Protein AF-A0A819ZZP6-F1 (afdb_monomer_lite)

Radius of gyration: 25.11 Å; chains: 1; bounding box: 73×37×51 Å

Secondary structure (DSSP, 8-state):
-EEEEE-TTT--EEEEETTS-THHHHHHHHHTTS-SS---------------------------------------HHHHHHHHHHHHHHHHHTT--THHHH-HHHHHHHHHHHHHHHHHSS--HHHHS--TT---

Foldseek 3Di:
DKDWDADPQQRDIDIDDPPRDCVVVVVCVVVVPPDPDDDPPPDPPDPDDDDDDDDDDDDPPPPPPPPPPPPPPDDDPVVVVVVVVVLVVVCVVVVHDSCCCVDPVNVVVVVVVVVCCVSPNDDDVCVVDDDPPDDD

Structure (mmCIF, N/CA/C/O backbo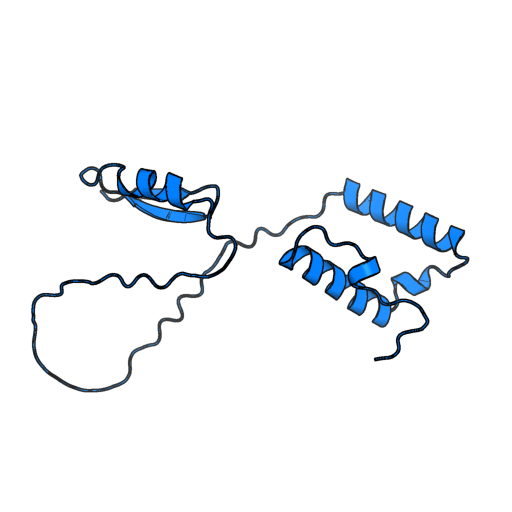ne):
data_AF-A0A819ZZP6-F1
#
_entry.id   AF-A0A819ZZP6-F1
#
loop_
_atom_site.group_PDB
_atom_site.id
_atom_site.type_symbol
_atom_sit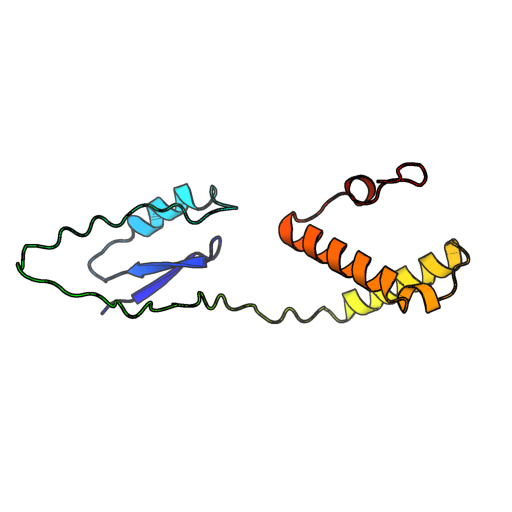e.label_atom_id
_atom_site.label_alt_id
_atom_site.label_comp_id
_atom_site.label_asym_id
_atom_site.label_entity_id
_atom_site.label_seq_id
_atom_site.pdbx_PDB_ins_code
_atom_site.Cartn_x
_atom_site.Cartn_y
_atom_site.Cartn_z
_atom_site.occupancy
_atom_site.B_iso_or_equiv
_atom_site.auth_seq_id
_atom_site.auth_comp_id
_atom_site.auth_asym_id
_atom_site.auth_atom_id
_atom_site.pdbx_PDB_model_num
ATOM 1 N N . MET A 1 1 ? -38.689 15.016 28.817 1.00 61.81 1 MET A N 1
ATOM 2 C CA . MET A 1 1 ? -37.639 15.329 27.828 1.00 61.81 1 MET A CA 1
ATOM 3 C C . MET A 1 1 ? -36.690 14.145 27.775 1.00 61.81 1 MET A C 1
ATOM 5 O O . MET A 1 1 ? -36.179 13.752 28.819 1.00 61.81 1 MET A O 1
ATOM 9 N N . PHE A 1 2 ? -36.559 13.520 26.607 1.00 78.56 2 PHE A N 1
ATOM 10 C CA . PHE A 1 2 ? -35.617 12.424 26.382 1.00 78.56 2 PHE A CA 1
ATOM 11 C C . PHE A 1 2 ? -34.354 13.004 25.759 1.00 78.56 2 PHE A C 1
ATOM 13 O O . PHE A 1 2 ? -34.448 13.861 24.883 1.00 78.56 2 PHE A O 1
ATOM 20 N N . GLY A 1 3 ? -33.199 12.570 26.241 1.00 80.50 3 GLY A N 1
ATOM 21 C CA . GLY A 1 3 ? -31.916 12.877 25.635 1.00 80.50 3 GLY A CA 1
ATOM 22 C C . GLY A 1 3 ? -31.274 11.611 25.082 1.00 80.50 3 GLY A C 1
ATOM 23 O O . GLY A 1 3 ? -31.671 10.488 25.403 1.00 80.50 3 GLY A O 1
ATOM 24 N N . TYR A 1 4 ? -30.265 11.803 24.243 1.00 85.69 4 TYR A N 1
ATOM 25 C CA . TYR A 1 4 ? -29.513 10.722 23.619 1.00 85.69 4 TYR A CA 1
ATOM 26 C C . TYR A 1 4 ? -28.034 10.895 23.947 1.00 85.69 4 TYR A C 1
ATOM 28 O O . TYR A 1 4 ? -27.522 12.012 23.928 1.00 85.69 4 TYR A O 1
ATOM 36 N N . VAL A 1 5 ? -27.352 9.795 24.256 1.00 83.00 5 VAL A N 1
ATOM 37 C CA . VAL A 1 5 ? -25.899 9.762 24.476 1.00 83.00 5 VAL A CA 1
ATOM 38 C C . VAL A 1 5 ? -25.295 8.594 23.716 1.00 83.00 5 VAL A C 1
ATOM 40 O O . VAL A 1 5 ? -25.884 7.517 23.674 1.00 83.00 5 VAL A O 1
ATOM 43 N N . SER A 1 6 ? -24.119 8.788 23.128 1.00 85.19 6 SER A N 1
ATOM 44 C CA . SER A 1 6 ? -23.416 7.747 22.371 1.00 85.19 6 SER A CA 1
ATOM 45 C C . SER A 1 6 ? -22.089 7.404 23.032 1.00 85.19 6 SER A C 1
ATOM 47 O O . SER A 1 6 ? -21.387 8.280 23.536 1.00 85.19 6 SER A O 1
ATOM 49 N N . CYS A 1 7 ? -21.732 6.123 23.029 1.00 84.38 7 CYS A N 1
ATOM 50 C CA . CYS A 1 7 ? -20.437 5.676 23.527 1.00 84.38 7 CYS A CA 1
ATOM 51 C C . CYS A 1 7 ? -19.326 5.977 22.510 1.00 84.38 7 CYS A C 1
ATOM 53 O O . CYS A 1 7 ? -19.413 5.543 21.368 1.00 84.38 7 CYS A O 1
ATOM 55 N N . PHE A 1 8 ? -18.236 6.630 22.918 1.00 81.62 8 PHE A N 1
ATOM 56 C CA . PHE A 1 8 ? -17.112 6.934 22.015 1.00 81.62 8 PHE A CA 1
ATOM 57 C C . PHE A 1 8 ? -16.274 5.717 21.601 1.00 81.62 8 PHE A C 1
ATOM 59 O O . PHE A 1 8 ? -15.493 5.809 20.662 1.00 81.62 8 PHE A O 1
ATOM 66 N N . LYS A 1 9 ? -16.410 4.584 22.300 1.00 80.38 9 LYS A N 1
ATOM 67 C CA . LYS A 1 9 ? -15.635 3.366 22.016 1.00 80.38 9 LYS A CA 1
ATOM 68 C C . LYS A 1 9 ? -16.327 2.459 20.999 1.00 80.38 9 LYS A C 1
ATOM 70 O O . LYS A 1 9 ? -15.670 1.938 20.109 1.00 80.38 9 LYS A O 1
ATOM 75 N N . CYS A 1 10 ? -17.642 2.269 21.132 1.00 83.06 10 CYS A N 1
ATOM 76 C CA . CYS A 1 10 ? -18.419 1.358 20.279 1.00 83.06 10 CYS A CA 1
ATOM 77 C C . CYS A 1 10 ? -19.500 2.053 19.438 1.00 83.06 10 CYS A C 1
ATOM 79 O O . CYS A 1 10 ? -20.208 1.389 18.689 1.00 83.06 10 CYS A O 1
ATOM 81 N N . PHE A 1 11 ? -19.669 3.369 19.591 1.00 82.75 11 PHE A N 1
ATOM 82 C CA . PHE A 1 11 ? -20.664 4.190 18.892 1.00 82.75 11 PHE A CA 1
ATOM 83 C C . PHE A 1 11 ? -22.132 3.781 19.096 1.00 82.75 11 PHE A C 1
ATOM 85 O O . PHE A 1 11 ? -23.016 4.308 18.426 1.00 82.75 11 PHE A O 1
ATOM 92 N N . GLN A 1 12 ? -22.427 2.916 20.073 1.00 81.81 12 GLN A N 1
ATOM 93 C CA . GLN A 1 12 ? -23.797 2.591 20.461 1.00 81.81 12 GLN A CA 1
ATOM 94 C C . GLN A 1 12 ? -24.478 3.810 21.100 1.00 81.81 12 GLN A C 1
ATOM 96 O O . GLN A 1 12 ? -23.943 4.401 22.045 1.00 81.81 12 GLN A O 1
ATOM 101 N N . THR A 1 13 ? -25.668 4.164 20.609 1.00 85.00 13 THR A N 1
ATOM 102 C CA . THR A 1 13 ? -26.502 5.240 21.163 1.00 85.00 13 THR A CA 1
ATOM 103 C C . THR A 1 13 ? -27.492 4.691 22.185 1.00 85.00 13 THR A C 1
ATOM 105 O O . THR A 1 13 ? -28.150 3.673 21.966 1.00 85.00 13 THR A O 1
ATOM 108 N N . PHE A 1 14 ? -27.616 5.396 23.302 1.00 83.44 14 PHE A N 1
ATOM 109 C CA . PHE A 1 14 ? -28.512 5.097 24.405 1.00 83.44 14 PHE A CA 1
ATOM 110 C C . PHE A 1 14 ? -29.480 6.255 24.605 1.00 83.44 14 PHE A C 1
ATOM 112 O O . PHE A 1 14 ? -29.104 7.428 24.556 1.00 83.44 14 PHE A O 1
ATOM 119 N N . ILE A 1 15 ? -30.734 5.906 24.866 1.00 83.62 15 ILE A N 1
ATOM 120 C CA . ILE A 1 15 ? -31.768 6.862 25.249 1.00 83.62 15 ILE A CA 1
ATOM 121 C C . ILE A 1 15 ? -31.697 7.019 26.761 1.00 83.62 15 ILE A C 1
ATOM 123 O O . ILE A 1 15 ? -31.760 6.026 27.491 1.00 83.62 15 ILE A O 1
ATOM 127 N N . TYR A 1 16 ? -31.590 8.255 27.231 1.00 81.56 16 TYR A N 1
ATOM 128 C CA . TYR A 1 16 ? -31.691 8.572 28.645 1.00 81.56 16 TYR A CA 1
ATOM 129 C C . TYR A 1 16 ? -32.882 9.498 28.879 1.00 81.56 16 TYR A C 1
ATOM 131 O O . TYR A 1 16 ? -33.211 10.376 28.081 1.00 81.56 16 TYR A O 1
ATOM 139 N N . SER A 1 17 ? -33.562 9.289 29.995 1.00 78.38 17 SER A N 1
ATOM 140 C CA . SER A 1 17 ? -34.567 10.217 30.499 1.00 78.38 17 SER A CA 1
ATOM 141 C C . SER A 1 17 ? -34.085 10.727 31.846 1.00 78.38 17 SER A C 1
ATOM 143 O O . SER A 1 17 ? -33.352 10.030 32.542 1.00 78.38 17 SER A O 1
ATOM 145 N N . SER A 1 18 ? -34.519 11.915 32.259 1.00 72.56 18 SER A N 1
ATOM 146 C CA . SER A 1 18 ? -34.159 12.473 33.571 1.00 72.56 18 SER A CA 1
ATOM 147 C C . SER A 1 18 ? -34.566 11.589 34.762 1.00 72.56 18 SER A C 1
ATOM 149 O O . SER A 1 18 ? -34.075 11.793 35.865 1.00 72.56 18 SER A O 1
ATOM 151 N N . LYS A 1 19 ? -35.445 10.601 34.541 1.00 74.94 19 LYS A N 1
ATOM 152 C CA . LYS A 1 19 ? -35.898 9.621 35.541 1.00 74.94 19 LYS A CA 1
ATOM 153 C C . LYS A 1 19 ? -35.176 8.272 35.447 1.00 74.94 19 LYS A C 1
ATOM 155 O O . LYS A 1 19 ? -35.204 7.500 36.397 1.00 74.94 19 LYS A O 1
ATOM 160 N N . SER A 1 20 ? -34.554 7.970 34.309 1.00 67.44 20 SER A N 1
ATOM 161 C CA . SER A 1 20 ? -33.807 6.736 34.083 1.00 67.44 20 SER A CA 1
ATOM 162 C C . SER A 1 20 ? -32.341 7.025 34.374 1.00 67.44 20 SER A C 1
ATOM 164 O O . SER A 1 20 ? -31.662 7.629 33.549 1.00 67.44 20 SER A O 1
ATOM 166 N N . GLY A 1 21 ? -31.863 6.639 35.558 1.00 72.38 21 GLY A N 1
ATOM 167 C CA . GLY A 1 21 ? -30.472 6.842 35.972 1.00 72.38 21 GLY A CA 1
ATOM 168 C C . GLY A 1 21 ? -29.431 6.241 35.011 1.00 72.38 21 GLY A C 1
ATOM 169 O O . GLY A 1 21 ? -29.745 5.618 33.996 1.00 72.38 21 GLY A O 1
ATOM 170 N N . THR A 1 22 ? -28.150 6.388 35.345 1.00 78.94 22 THR A N 1
ATOM 171 C CA . THR A 1 22 ? -27.023 5.995 34.477 1.00 78.94 22 THR A CA 1
ATOM 172 C C . THR A 1 22 ? -26.681 4.501 34.515 1.00 78.94 22 THR A C 1
ATOM 174 O O . THR A 1 22 ? -25.693 4.085 33.913 1.00 78.94 22 THR A O 1
ATOM 177 N N . THR A 1 23 ? -27.492 3.664 35.168 1.00 78.69 23 THR A N 1
ATOM 178 C CA . THR A 1 23 ? -27.225 2.228 35.367 1.00 78.69 23 THR A CA 1
ATOM 179 C C . THR A 1 23 ? -26.939 1.497 34.055 1.00 78.69 23 THR A C 1
ATOM 181 O O . THR A 1 23 ? -25.947 0.782 33.959 1.00 78.69 23 THR A O 1
ATOM 184 N N . ARG A 1 24 ? -27.7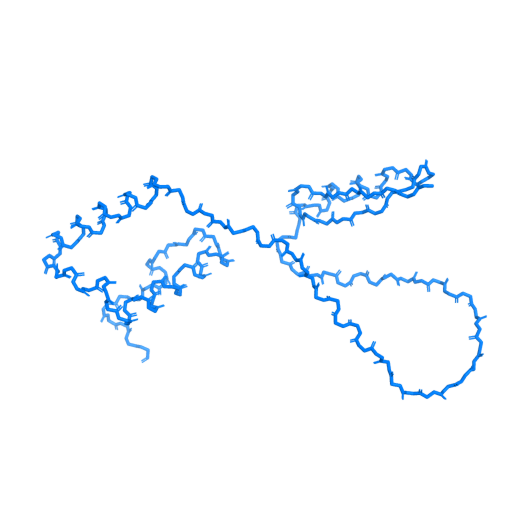25 1.763 33.000 1.00 72.88 24 ARG A N 1
ATOM 185 C CA . ARG A 1 24 ? -27.529 1.148 31.671 1.00 72.88 24 ARG A CA 1
ATOM 186 C C . ARG A 1 24 ? -26.218 1.572 31.002 1.00 72.88 24 ARG A C 1
ATOM 188 O O . ARG A 1 24 ? -25.626 0.786 30.270 1.00 72.88 24 ARG A O 1
ATOM 195 N N . LEU A 1 25 ? -25.748 2.792 31.270 1.00 80.88 25 LEU A N 1
ATOM 196 C CA . LEU A 1 25 ? -24.456 3.281 30.778 1.00 80.88 25 LEU A CA 1
ATOM 197 C C . LEU A 1 25 ? -23.297 2.634 31.547 1.00 80.88 25 LEU A C 1
ATOM 199 O O . LEU A 1 25 ? -22.290 2.274 30.947 1.00 80.88 25 LEU A O 1
ATOM 203 N N . LYS A 1 26 ? -23.464 2.421 32.857 1.00 79.75 26 LYS A N 1
ATOM 204 C CA . LYS A 1 26 ? -22.470 1.757 33.711 1.00 79.75 26 LYS A CA 1
ATOM 205 C C . LYS A 1 26 ? -22.349 0.260 33.408 1.00 79.75 26 LYS A C 1
ATOM 207 O O . LYS A 1 26 ? -21.252 -0.282 33.347 1.00 79.75 26 LYS A O 1
ATOM 212 N N . GLU A 1 27 ? -23.465 -0.413 33.141 1.00 81.19 27 GLU A N 1
ATOM 213 C CA . GLU A 1 27 ? -23.455 -1.792 32.636 1.00 81.19 27 GLU A CA 1
ATOM 214 C C . GLU A 1 27 ? -22.795 -1.888 31.261 1.00 81.19 27 GLU A C 1
ATOM 216 O O . GLU A 1 27 ? -22.076 -2.851 30.973 1.00 81.19 27 GLU A O 1
ATOM 221 N N . HIS A 1 28 ? -23.027 -0.882 30.413 1.00 83.12 28 HIS A N 1
ATOM 222 C CA . HIS A 1 28 ? -22.362 -0.798 29.128 1.00 83.12 28 HIS A CA 1
ATOM 223 C C . HIS A 1 28 ? -20.851 -0.649 29.295 1.00 83.12 28 HIS A C 1
ATOM 225 O O . HIS A 1 28 ? -20.137 -1.356 28.604 1.00 83.12 28 HIS A O 1
ATOM 231 N N . GLU A 1 29 ? -20.353 0.176 30.219 1.00 80.31 29 GLU A N 1
ATOM 232 C CA . GLU A 1 29 ? -18.914 0.363 30.464 1.00 80.31 29 GLU A CA 1
ATOM 233 C C . GLU A 1 29 ? -18.166 -0.967 30.661 1.00 80.31 29 GLU A C 1
ATOM 235 O O . GLU A 1 29 ? -17.130 -1.193 30.034 1.00 80.31 29 GLU A O 1
ATOM 240 N N . ILE A 1 30 ? -18.743 -1.889 31.438 1.00 76.12 30 ILE A N 1
ATOM 241 C CA . ILE A 1 30 ? -18.170 -3.218 31.710 1.00 76.12 30 ILE A CA 1
ATOM 242 C C . ILE A 1 30 ? -18.192 -4.109 30.454 1.00 76.12 30 ILE A C 1
ATOM 244 O O . ILE A 1 30 ? -17.273 -4.894 30.216 1.00 76.12 30 ILE A O 1
ATOM 248 N N . LYS A 1 31 ? -19.238 -3.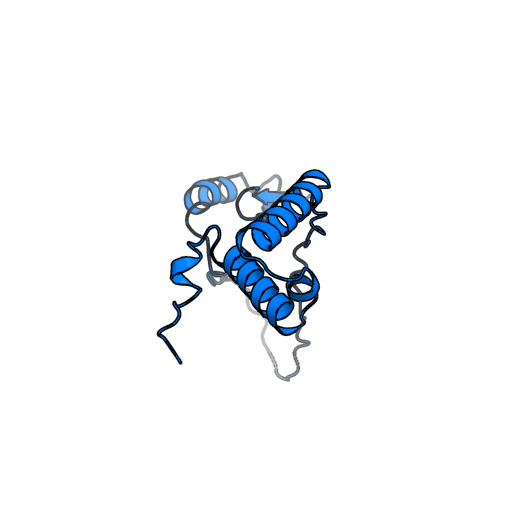997 29.628 1.00 76.94 31 LYS A N 1
ATOM 249 C CA . LYS A 1 31 ? -19.427 -4.800 28.403 1.00 76.94 31 LYS A CA 1
ATOM 250 C C . LYS A 1 31 ? -18.846 -4.142 27.144 1.00 76.94 31 LYS A C 1
ATOM 252 O O . LYS A 1 31 ? -18.774 -4.783 26.100 1.00 76.94 31 LYS A O 1
ATOM 257 N N . CYS A 1 32 ? -18.396 -2.892 27.245 1.00 82.06 32 CYS A N 1
ATOM 258 C CA . CYS A 1 32 ? -17.942 -2.051 26.138 1.00 82.06 32 CYS A CA 1
ATOM 259 C C . CYS A 1 32 ? -16.704 -2.630 25.437 1.00 82.06 32 CYS A C 1
ATOM 261 O O . CYS A 1 32 ? -16.479 -2.376 24.260 1.00 82.06 32 CYS A O 1
ATOM 263 N N . PHE A 1 33 ? -15.930 -3.451 26.150 1.00 60.09 33 PHE A N 1
ATOM 264 C CA . PHE A 1 33 ? -14.653 -4.002 25.696 1.00 60.09 33 PHE A CA 1
ATOM 265 C C . PHE A 1 33 ? -14.715 -5.406 25.079 1.00 60.09 33 PHE A C 1
ATOM 267 O O . PHE A 1 33 ? -13.666 -5.980 24.802 1.00 60.09 33 PHE A O 1
ATOM 274 N N . LYS A 1 34 ? -15.904 -5.985 24.861 1.00 54.94 34 LYS A N 1
ATOM 275 C CA . LYS A 1 34 ? -16.014 -7.373 24.366 1.00 54.94 34 LYS A CA 1
ATOM 276 C C . LYS A 1 34 ? -16.506 -7.544 22.930 1.00 54.94 34 LYS A C 1
ATOM 278 O O . LYS A 1 34 ? -16.429 -8.657 22.426 1.00 54.94 34 LYS A O 1
ATOM 283 N N . ASN A 1 35 ? -16.917 -6.479 22.242 1.00 48.59 35 ASN A N 1
ATOM 284 C CA . ASN A 1 35 ? -17.491 -6.601 20.900 1.00 48.59 35 ASN A CA 1
ATOM 285 C C . ASN A 1 35 ? -16.714 -5.777 19.864 1.00 48.59 35 ASN A C 1
ATOM 287 O O . ASN A 1 35 ? -17.209 -4.776 19.355 1.00 48.59 35 ASN A O 1
ATOM 291 N N . ASN A 1 36 ? -15.528 -6.255 19.484 1.00 50.50 36 ASN A N 1
ATOM 292 C CA . ASN A 1 36 ? -15.201 -6.246 18.062 1.00 50.50 36 ASN A CA 1
ATOM 293 C C . ASN A 1 36 ? -15.884 -7.486 17.476 1.00 50.50 36 ASN A C 1
ATOM 295 O O . ASN A 1 36 ? -15.474 -8.599 17.785 1.00 50.50 36 ASN A O 1
ATOM 299 N N . SER A 1 37 ? -16.910 -7.264 16.651 1.00 43.31 37 SER A N 1
ATOM 300 C CA . SER A 1 37 ? -17.759 -8.224 15.920 1.00 43.31 37 SER A CA 1
ATOM 301 C C . SER A 1 37 ? -19.133 -8.580 16.523 1.00 43.31 37 SER A C 1
ATOM 303 O O . SER A 1 37 ? -19.273 -9.054 17.646 1.00 43.31 37 SER A O 1
ATOM 305 N N . SER A 1 38 ? -20.129 -8.407 15.647 1.00 40.16 38 SER A N 1
ATOM 306 C CA . SER A 1 38 ? -21.489 -8.961 15.637 1.00 40.16 38 SER A CA 1
ATOM 307 C C . SER A 1 38 ? -22.567 -8.251 16.478 1.00 40.16 38 SER A C 1
ATOM 309 O O . SER A 1 38 ? -22.404 -8.068 17.685 1.00 40.16 38 SER A O 1
ATOM 311 N N . PRO A 1 39 ? -23.718 -7.887 15.867 1.00 44.53 39 PRO A N 1
ATOM 312 C CA . PRO A 1 39 ? -24.889 -7.436 16.601 1.00 44.53 39 PRO A CA 1
ATOM 313 C C . PRO A 1 39 ? -25.447 -8.643 17.354 1.00 44.53 39 PRO A C 1
ATOM 315 O O . PRO A 1 39 ? -26.143 -9.485 16.790 1.00 44.53 39 PRO A O 1
ATOM 318 N N . SER A 1 40 ? -25.110 -8.766 18.636 1.00 37.88 40 SER A N 1
ATOM 319 C CA . SER A 1 40 ? -25.789 -9.712 19.509 1.00 37.88 40 SER A CA 1
ATOM 320 C C . SER A 1 40 ? -27.250 -9.282 19.608 1.00 37.88 40 SER A C 1
ATOM 322 O O . SER A 1 40 ? -27.581 -8.299 20.270 1.00 37.88 40 SER A O 1
ATOM 324 N N . SER A 1 41 ? -28.100 -10.025 18.907 1.00 47.16 41 SER A N 1
ATOM 325 C CA . SER A 1 41 ? -29.535 -10.132 19.131 1.00 47.16 41 SER A CA 1
ATOM 326 C C . SER A 1 41 ? -29.792 -10.493 20.599 1.00 47.16 41 SER A C 1
ATOM 328 O O . SER A 1 41 ? -29.941 -11.659 20.953 1.00 47.16 41 SER A O 1
ATOM 330 N N . SER A 1 42 ? -29.846 -9.495 21.471 1.00 34.97 42 SER A N 1
ATOM 331 C CA . SER A 1 42 ? -30.592 -9.581 22.719 1.00 34.97 42 SER A CA 1
ATOM 332 C C . SER A 1 42 ? -31.916 -8.873 22.479 1.00 34.97 42 SER A C 1
ATOM 334 O O . SER A 1 42 ? -32.041 -7.654 22.575 1.00 34.97 42 SER A O 1
ATOM 336 N N . SER A 1 43 ? -32.878 -9.700 22.079 1.00 42.62 43 SER A N 1
ATOM 337 C CA . SER A 1 43 ? -34.313 -9.454 22.076 1.00 42.62 43 SER A CA 1
ATOM 338 C C . SER A 1 43 ? -34.728 -8.493 23.187 1.00 42.62 43 SER A C 1
ATOM 340 O O . SER A 1 43 ? -34.587 -8.795 24.375 1.00 42.62 43 SER A O 1
ATOM 342 N N . ILE A 1 44 ? -35.287 -7.353 22.797 1.00 41.94 44 ILE A N 1
ATOM 343 C CA . ILE A 1 44 ? -36.129 -6.571 23.692 1.00 41.94 44 ILE A CA 1
ATOM 344 C C . ILE A 1 44 ? -37.432 -7.363 23.808 1.00 41.94 44 ILE A C 1
ATOM 346 O O . ILE A 1 44 ? -38.246 -7.362 22.889 1.00 41.94 44 ILE A O 1
ATOM 350 N N . SER A 1 45 ? -37.614 -8.076 24.917 1.00 34.72 45 SER A N 1
ATOM 351 C CA . SER A 1 45 ? -38.929 -8.546 25.340 1.00 34.72 45 SER A CA 1
ATOM 352 C C . SER A 1 45 ? -39.748 -7.318 25.730 1.00 34.72 45 SER A C 1
ATOM 354 O O . SER A 1 45 ? -39.636 -6.805 26.844 1.00 34.72 45 SER A O 1
ATOM 356 N N . VAL A 1 46 ? -40.512 -6.800 24.772 1.00 36.41 46 VAL A N 1
ATOM 357 C CA . VAL A 1 46 ? -41.578 -5.841 25.044 1.00 36.41 46 VAL A CA 1
ATOM 358 C C . VAL A 1 46 ? -42.754 -6.656 25.568 1.00 36.41 46 VAL A C 1
ATOM 360 O O . VAL A 1 46 ? -43.365 -7.414 24.819 1.00 36.41 46 VAL A O 1
ATOM 363 N N . SER A 1 47 ? -43.058 -6.527 26.858 1.00 36.06 47 SER A N 1
ATOM 364 C CA . SER A 1 47 ? -44.374 -6.901 27.370 1.00 36.06 47 SER A CA 1
ATOM 365 C C . SER A 1 47 ? -45.382 -5.920 26.780 1.00 36.06 47 SER A C 1
ATOM 367 O O . SER A 1 47 ? -45.533 -4.805 27.276 1.00 36.06 47 SER A O 1
ATOM 369 N N . SER A 1 48 ? -46.008 -6.303 25.672 1.00 38.56 48 SER A N 1
ATOM 370 C CA . SER A 1 48 ? -47.180 -5.619 25.138 1.00 38.56 48 SER A CA 1
ATOM 371 C C . SER A 1 48 ? -48.414 -6.256 25.758 1.00 38.56 48 SER A C 1
ATOM 373 O O . SER A 1 48 ? -48.686 -7.437 25.548 1.00 38.56 48 SER A O 1
ATOM 375 N N . GLU A 1 49 ? -49.140 -5.473 26.550 1.00 38.09 49 GLU A N 1
ATOM 376 C CA . GLU A 1 49 ? -50.495 -5.822 26.949 1.00 38.09 49 GLU A CA 1
ATOM 377 C C . GLU A 1 49 ? -51.389 -5.929 25.704 1.00 38.09 49 GLU A C 1
ATOM 379 O O . GLU A 1 49 ? -51.259 -5.189 24.728 1.00 38.09 49 GLU A O 1
ATOM 384 N N . VAL A 1 50 ? -52.242 -6.946 25.768 1.00 41.31 50 VAL A N 1
ATOM 385 C CA . VAL A 1 50 ? -53.131 -7.514 24.754 1.00 41.31 50 VAL A CA 1
ATOM 386 C C . VAL A 1 50 ? -54.005 -6.467 24.055 1.00 41.31 50 VAL A C 1
ATOM 388 O O . VAL A 1 50 ? -54.824 -5.827 24.708 1.00 41.31 50 VAL A O 1
ATOM 391 N N . ILE A 1 51 ? -53.955 -6.414 22.717 1.00 34.81 51 ILE A N 1
ATOM 392 C CA . ILE A 1 51 ? -55.131 -6.092 21.892 1.00 34.81 51 ILE A CA 1
ATOM 393 C C . ILE A 1 51 ? -55.208 -7.112 20.749 1.00 34.81 51 ILE A C 1
ATOM 395 O O . ILE A 1 51 ? -54.273 -7.286 19.971 1.00 34.81 51 ILE A O 1
ATOM 399 N N . ASN A 1 52 ? -56.327 -7.832 20.737 1.00 31.44 52 ASN A N 1
ATOM 400 C CA . ASN A 1 52 ? -56.672 -8.956 19.875 1.00 31.44 52 ASN A CA 1
ATOM 401 C C . ASN A 1 52 ? -57.128 -8.533 18.463 1.00 31.44 52 ASN A C 1
ATOM 403 O O . ASN A 1 52 ? -57.819 -7.529 18.335 1.00 31.44 52 ASN A O 1
ATOM 407 N N . GLN A 1 53 ? -56.868 -9.438 17.499 1.00 33.53 53 GLN A N 1
ATOM 408 C CA . GLN A 1 53 ? -57.552 -9.666 16.202 1.00 33.53 53 GLN A CA 1
ATOM 409 C C . GLN A 1 53 ? -57.353 -8.595 15.104 1.00 33.53 53 GLN A C 1
ATOM 411 O O . GLN A 1 53 ? -57.491 -7.409 15.358 1.00 33.53 53 GLN A O 1
ATOM 416 N N . SER A 1 54 ? -57.072 -8.896 13.830 1.00 37.28 54 SER A N 1
ATOM 417 C CA . SER A 1 54 ? -56.881 -10.149 13.078 1.00 37.28 54 SER A CA 1
ATOM 418 C C . SER A 1 54 ? -56.378 -9.796 11.660 1.00 37.28 54 SER A C 1
ATOM 420 O O . SER A 1 54 ? -56.869 -8.844 11.063 1.00 37.28 54 SER A O 1
ATOM 422 N N . ASP A 1 55 ? -55.404 -10.569 11.168 1.00 35.25 55 ASP A N 1
ATOM 423 C CA . ASP A 1 55 ? -55.095 -10.939 9.772 1.00 35.25 55 ASP A CA 1
ATOM 424 C C . ASP A 1 55 ? -55.248 -9.916 8.624 1.00 35.25 55 ASP A C 1
ATOM 426 O O . ASP A 1 55 ? -56.344 -9.699 8.125 1.00 35.25 55 ASP A O 1
ATOM 430 N N . THR A 1 56 ? -54.140 -9.408 8.054 1.00 37.84 56 THR A N 1
ATOM 431 C CA . THR A 1 56 ? -53.549 -9.909 6.781 1.00 37.84 56 THR A CA 1
ATOM 432 C C . THR A 1 56 ? -52.317 -9.098 6.321 1.00 37.84 56 THR A C 1
ATOM 434 O O . THR A 1 56 ? -52.322 -7.878 6.214 1.00 37.84 56 THR A O 1
ATOM 437 N N . LEU A 1 57 ? -51.250 -9.854 6.048 1.00 38.72 57 LEU A N 1
ATOM 438 C CA . LEU A 1 57 ? -50.026 -9.608 5.269 1.00 38.72 57 LEU A CA 1
ATOM 439 C C . LEU A 1 57 ? -49.959 -8.374 4.333 1.00 38.72 57 LEU A C 1
ATOM 441 O O . LEU A 1 57 ? -50.529 -8.384 3.249 1.00 38.72 57 LEU A O 1
ATOM 445 N N . LEU A 1 58 ? -49.099 -7.404 4.664 1.00 35.34 58 LEU A N 1
ATOM 446 C CA . LEU A 1 58 ? -47.823 -7.128 3.971 1.00 35.34 58 LEU A CA 1
ATOM 447 C C . LEU A 1 58 ? -47.119 -6.007 4.752 1.00 35.34 58 LEU A C 1
ATOM 449 O O . LEU A 1 58 ? -47.401 -4.820 4.587 1.00 35.34 58 LEU A O 1
ATOM 453 N N . SER A 1 59 ? -46.237 -6.383 5.677 1.00 40.28 59 SER A N 1
ATOM 454 C CA . SER A 1 59 ? -45.454 -5.411 6.428 1.00 40.28 59 SER A CA 1
ATOM 455 C C . SER A 1 59 ? -44.503 -4.694 5.477 1.00 40.28 59 SER A C 1
ATOM 457 O O . SER A 1 59 ? -43.626 -5.298 4.859 1.00 40.28 59 SER A O 1
ATOM 459 N N . ALA A 1 60 ? -44.687 -3.378 5.380 1.00 39.75 60 ALA A N 1
ATOM 460 C CA . ALA A 1 60 ? -43.686 -2.459 4.881 1.00 39.75 60 ALA A CA 1
ATOM 461 C C . ALA A 1 60 ? -42.368 -2.750 5.612 1.00 39.75 60 ALA A C 1
ATOM 463 O O . ALA A 1 60 ? -42.194 -2.402 6.783 1.00 39.75 60 ALA A O 1
ATOM 464 N N . GLN A 1 61 ? -41.453 -3.445 4.934 1.00 42.62 61 GLN A N 1
ATOM 465 C CA . GLN A 1 61 ? -40.086 -3.603 5.395 1.00 42.62 61 GLN A CA 1
ATOM 466 C C . GLN A 1 61 ? -39.433 -2.229 5.316 1.00 42.62 61 GLN A C 1
ATOM 468 O O . GLN A 1 61 ? -38.920 -1.799 4.288 1.00 42.62 61 GLN A O 1
ATOM 473 N N . SER A 1 62 ? -39.506 -1.525 6.439 1.00 37.88 62 SER A N 1
ATOM 474 C CA . SER A 1 62 ? -38.621 -0.429 6.787 1.00 37.88 62 SER A CA 1
ATOM 475 C C . SER A 1 62 ? -37.186 -0.959 6.741 1.00 37.88 62 SER A C 1
ATOM 477 O O . SER A 1 62 ? -36.651 -1.484 7.717 1.00 37.88 62 SER A O 1
ATOM 479 N N . THR A 1 63 ? -36.558 -0.867 5.570 1.00 47.34 63 THR A N 1
ATOM 480 C CA . THR A 1 63 ? -35.105 -0.903 5.431 1.00 47.34 63 THR A CA 1
ATOM 481 C C . THR A 1 63 ? -34.561 0.364 6.072 1.00 47.34 63 THR A C 1
ATOM 483 O O . THR A 1 63 ? -34.273 1.353 5.398 1.00 47.34 63 THR A O 1
ATOM 486 N N . LEU A 1 64 ? -34.449 0.349 7.401 1.00 42.19 64 LEU A N 1
ATOM 487 C CA . LEU A 1 64 ? -33.704 1.355 8.138 1.00 42.19 64 LEU A CA 1
ATOM 488 C C . LEU A 1 64 ? -32.220 1.081 7.882 1.00 42.19 64 LEU A C 1
ATOM 490 O O . LEU A 1 64 ? -31.553 0.357 8.622 1.00 42.19 64 LEU A O 1
ATOM 494 N N . ALA A 1 65 ? -31.728 1.606 6.760 1.00 43.38 65 ALA A N 1
ATOM 495 C CA . ALA A 1 65 ? -30.313 1.650 6.458 1.00 43.38 65 ALA A CA 1
ATOM 496 C C . ALA A 1 65 ? -29.606 2.288 7.659 1.00 43.38 65 ALA A C 1
ATOM 498 O O . ALA A 1 65 ? -29.838 3.454 7.987 1.00 43.38 65 ALA A O 1
ATOM 499 N N . GLN A 1 66 ? -28.770 1.506 8.343 1.00 47.53 66 GLN A N 1
ATOM 500 C CA . GLN A 1 66 ? -27.828 2.027 9.319 1.00 47.53 66 GLN A CA 1
ATOM 501 C C . GLN A 1 66 ? -26.866 2.949 8.565 1.00 47.53 66 GLN A C 1
ATOM 503 O O . GLN A 1 66 ? -25.832 2.521 8.057 1.00 47.53 66 GLN A O 1
ATOM 508 N N . HIS A 1 67 ? -27.227 4.227 8.464 1.00 42.09 67 HIS A N 1
ATOM 509 C CA . HIS A 1 67 ? -26.339 5.298 8.048 1.00 42.09 67 HIS A CA 1
ATOM 510 C C . HIS A 1 67 ? -25.314 5.523 9.162 1.00 42.09 67 HIS A C 1
ATOM 512 O O . HIS A 1 67 ? -25.348 6.509 9.894 1.00 42.09 67 HIS A O 1
ATOM 518 N N . GLY A 1 68 ? -24.384 4.576 9.305 1.00 47.16 68 GLY A N 1
ATOM 519 C CA . GLY A 1 68 ? -23.101 4.872 9.910 1.00 47.16 68 GLY A CA 1
ATOM 520 C C . GLY A 1 68 ? -22.480 5.988 9.082 1.00 47.16 68 GLY A C 1
ATOM 521 O O . GLY A 1 68 ? -22.284 5.828 7.876 1.00 47.16 68 GLY A O 1
ATOM 522 N N . PHE A 1 69 ? -22.230 7.135 9.709 1.00 45.28 69 PHE A N 1
ATOM 523 C CA . PHE A 1 69 ? -21.443 8.210 9.121 1.00 45.28 69 PHE A CA 1
ATOM 524 C C . PHE A 1 69 ? -20.065 7.638 8.754 1.00 45.28 69 PHE A C 1
ATOM 526 O O . PHE A 1 69 ? -19.146 7.615 9.570 1.00 45.28 69 PHE A O 1
ATOM 533 N N . LYS A 1 70 ? -19.907 7.155 7.517 1.00 55.47 70 LYS A N 1
ATOM 534 C CA . LYS A 1 70 ? -18.593 7.011 6.898 1.00 55.47 70 LYS A CA 1
ATOM 535 C C . LYS A 1 70 ? -18.083 8.430 6.712 1.00 55.47 70 LYS A C 1
ATOM 537 O O . LYS A 1 70 ? -18.417 9.087 5.731 1.00 55.47 70 LYS A O 1
ATOM 542 N N . MET A 1 71 ? -17.327 8.924 7.689 1.00 50.91 71 MET A N 1
ATOM 543 C CA . MET A 1 71 ? -16.529 10.122 7.477 1.00 50.91 71 MET A CA 1
ATOM 544 C C . MET A 1 71 ? -15.668 9.866 6.235 1.00 50.91 71 MET A C 1
ATOM 546 O O . MET A 1 71 ? -14.997 8.829 6.183 1.00 50.91 71 MET A O 1
ATOM 550 N N . PRO A 1 72 ? -15.704 10.740 5.216 1.00 55.03 72 PRO A N 1
ATOM 551 C CA . PRO A 1 72 ? -14.762 10.642 4.119 1.00 55.03 72 PRO A CA 1
ATOM 552 C C . PRO A 1 72 ? -13.377 10.870 4.720 1.00 55.03 72 PRO A C 1
ATOM 554 O O . PRO A 1 72 ? -13.023 11.987 5.096 1.00 55.03 72 PRO A O 1
ATOM 557 N N . VAL A 1 73 ? -12.620 9.789 4.893 1.00 68.25 73 VAL A N 1
ATOM 558 C CA . VAL A 1 73 ? -11.246 9.864 5.382 1.00 68.25 73 VAL A CA 1
ATOM 559 C C . VAL A 1 73 ? -10.438 10.532 4.279 1.00 68.25 73 VAL A C 1
ATOM 561 O O . VAL A 1 73 ? -10.087 9.908 3.279 1.00 68.25 73 VAL A O 1
ATOM 564 N N . LYS A 1 74 ? -10.191 11.833 4.434 1.00 78.75 74 LYS A N 1
ATOM 565 C CA . LYS A 1 74 ? -9.221 12.542 3.609 1.00 78.75 74 LYS A CA 1
ATOM 566 C C . LYS A 1 74 ? -7.841 12.047 4.036 1.00 78.75 74 LYS A C 1
ATOM 568 O O . LYS A 1 74 ? -7.450 12.246 5.183 1.00 78.75 74 LYS A O 1
ATOM 573 N N . LEU A 1 75 ? -7.137 11.369 3.130 1.00 82.75 75 LEU A N 1
ATOM 574 C CA . LEU A 1 75 ? -5.737 10.998 3.335 1.00 82.75 75 LEU A CA 1
ATOM 575 C C . LEU A 1 75 ? -4.910 12.263 3.598 1.00 82.75 75 LEU A C 1
ATOM 577 O O . LEU A 1 75 ? -5.102 13.280 2.927 1.00 82.75 75 LEU A O 1
ATOM 581 N N . SER A 1 76 ? -4.015 12.197 4.585 1.00 91.62 76 SER A N 1
ATOM 582 C CA . SER A 1 76 ? -3.095 13.291 4.888 1.00 91.62 76 SER A CA 1
ATOM 583 C C . SER A 1 76 ? -2.177 13.540 3.693 1.00 91.62 76 SER A C 1
ATOM 585 O O . SER A 1 76 ? -1.689 12.599 3.067 1.00 91.62 76 SER A O 1
ATOM 587 N N . GLU A 1 77 ? -1.898 14.808 3.391 1.00 92.19 77 GLU A N 1
ATOM 588 C CA . GLU A 1 77 ? -0.960 15.183 2.324 1.00 92.19 77 GLU A CA 1
ATOM 589 C C . GLU A 1 77 ? 0.437 14.602 2.571 1.00 92.19 77 GLU A C 1
ATOM 591 O O . GLU A 1 77 ? 1.117 14.199 1.627 1.00 92.19 77 GLU A O 1
ATOM 596 N N . LYS A 1 78 ? 0.827 14.475 3.846 1.00 94.62 78 LYS A N 1
ATOM 597 C CA . LYS A 1 78 ? 2.083 13.838 4.244 1.00 94.62 78 LYS A CA 1
ATOM 598 C C . LYS A 1 78 ? 2.128 12.365 3.836 1.00 94.62 78 LYS A C 1
ATOM 600 O O . LYS A 1 78 ? 3.106 11.941 3.233 1.00 94.62 78 LYS A O 1
ATOM 605 N N . ASP A 1 79 ? 1.063 11.612 4.103 1.00 93.25 79 ASP A N 1
ATOM 606 C CA . ASP A 1 79 ? 1.013 10.177 3.793 1.00 93.25 79 ASP A CA 1
ATOM 607 C C . ASP A 1 79 ? 1.063 9.936 2.277 1.00 93.25 79 ASP A C 1
ATOM 609 O O . ASP A 1 79 ? 1.689 8.988 1.805 1.00 93.25 79 ASP A O 1
ATOM 613 N N . ILE A 1 80 ? 0.441 10.825 1.494 1.00 92.88 80 ILE A N 1
ATOM 614 C CA . ILE A 1 80 ? 0.500 10.784 0.027 1.00 92.88 80 ILE A CA 1
ATOM 615 C C . ILE A 1 80 ? 1.934 11.021 -0.462 1.00 92.88 80 ILE A C 1
ATOM 617 O O . ILE A 1 80 ? 2.403 10.322 -1.362 1.00 92.88 80 ILE A O 1
ATOM 621 N N . GLU A 1 81 ? 2.632 11.999 0.112 1.00 95.75 81 GLU A N 1
ATOM 622 C CA . GLU A 1 81 ? 4.016 12.309 -0.248 1.00 95.75 81 GLU A CA 1
ATOM 623 C C . GLU A 1 81 ? 4.979 11.178 0.142 1.00 95.75 81 GLU A C 1
ATOM 625 O O . GLU A 1 81 ? 5.818 10.765 -0.663 1.00 95.75 81 GLU A O 1
ATOM 630 N N . ASP A 1 82 ? 4.811 10.609 1.335 1.00 95.88 82 ASP A N 1
ATOM 631 C CA . ASP A 1 82 ? 5.601 9.469 1.801 1.00 95.88 82 ASP A CA 1
ATOM 632 C C . ASP A 1 82 ? 5.374 8.237 0.903 1.00 95.88 82 ASP A C 1
ATOM 634 O O . ASP A 1 82 ? 6.332 7.559 0.520 1.00 95.88 82 ASP A O 1
ATOM 638 N N . MET A 1 83 ? 4.136 8.000 0.450 1.00 93.88 83 MET A N 1
ATOM 639 C CA . MET A 1 83 ? 3.825 6.939 -0.514 1.00 93.88 83 MET A CA 1
ATOM 640 C C . MET A 1 83 ? 4.485 7.147 -1.880 1.00 93.88 83 MET A C 1
ATOM 642 O O . MET A 1 83 ? 4.955 6.174 -2.479 1.00 93.88 83 MET A O 1
ATOM 646 N N . LYS A 1 84 ? 4.558 8.384 -2.388 1.00 94.75 84 LYS A N 1
ATOM 647 C CA . LYS A 1 84 ? 5.263 8.684 -3.649 1.00 94.75 84 LYS A CA 1
ATOM 648 C C . LYS A 1 84 ? 6.751 8.375 -3.538 1.00 94.75 84 LYS A C 1
ATOM 650 O O . LYS A 1 84 ? 7.298 7.705 -4.414 1.00 94.75 84 LYS A O 1
ATOM 655 N N . LYS A 1 85 ? 7.391 8.816 -2.451 1.00 96.69 85 LYS A N 1
ATOM 656 C CA . LYS A 1 85 ? 8.816 8.565 -2.190 1.00 96.69 85 LYS A CA 1
ATOM 657 C C . LYS A 1 85 ? 9.106 7.077 -2.067 1.00 96.69 85 LYS A C 1
ATOM 659 O O . LYS A 1 85 ? 10.009 6.584 -2.740 1.00 96.69 85 LYS A O 1
ATOM 664 N N . LEU A 1 86 ? 8.306 6.357 -1.278 1.00 95.62 86 LEU A N 1
ATOM 665 C CA . LEU A 1 86 ? 8.446 4.913 -1.114 1.00 95.62 86 LEU A CA 1
ATOM 666 C C . LEU A 1 86 ? 8.293 4.189 -2.454 1.00 95.62 86 LEU A C 1
ATOM 668 O O . LEU A 1 86 ? 9.113 3.342 -2.794 1.00 95.62 86 LEU A O 1
ATOM 672 N N . SER A 1 87 ? 7.275 4.548 -3.237 1.00 93.38 87 SER A N 1
ATOM 673 C CA . SER A 1 87 ? 7.044 3.949 -4.553 1.00 93.38 87 SER A CA 1
ATOM 674 C C . SER A 1 87 ? 8.237 4.177 -5.479 1.00 93.38 87 SER A C 1
ATOM 676 O O . SER A 1 87 ? 8.746 3.223 -6.063 1.00 93.38 87 SER A O 1
ATOM 678 N N . ALA A 1 88 ? 8.740 5.412 -5.563 1.00 95.00 88 ALA A N 1
ATOM 679 C CA . ALA A 1 88 ? 9.896 5.732 -6.392 1.00 95.00 88 ALA A CA 1
ATOM 680 C C . ALA A 1 88 ? 11.157 4.979 -5.955 1.00 95.00 88 ALA A C 1
ATOM 682 O O . ALA A 1 88 ? 11.823 4.364 -6.787 1.00 95.00 88 ALA A O 1
ATOM 683 N N . GLN A 1 89 ? 11.438 4.949 -4.651 1.00 96.75 89 GLN A N 1
ATOM 684 C CA . GLN A 1 89 ? 12.561 4.204 -4.094 1.00 96.75 89 GLN A CA 1
ATOM 685 C C . GLN A 1 89 ? 12.474 2.713 -4.451 1.00 96.75 89 GLN A C 1
ATOM 687 O O . GLN A 1 89 ? 13.433 2.151 -4.976 1.00 96.75 89 GLN A O 1
ATOM 692 N N . ARG A 1 90 ? 11.316 2.076 -4.237 1.00 95.50 90 ARG A N 1
ATOM 693 C CA . ARG A 1 90 ? 11.133 0.644 -4.516 1.00 95.50 90 ARG A CA 1
ATOM 694 C C . ARG A 1 90 ? 11.231 0.306 -6.000 1.00 95.50 90 ARG A C 1
ATOM 696 O O . ARG A 1 90 ? 11.755 -0.759 -6.330 1.00 95.50 90 ARG A O 1
ATOM 703 N N . MET A 1 91 ? 10.756 1.181 -6.888 1.00 94.75 91 MET A N 1
ATOM 704 C CA . MET A 1 91 ? 10.901 0.983 -8.334 1.00 94.75 91 MET A CA 1
ATOM 705 C C . MET A 1 91 ? 12.371 1.046 -8.760 1.00 94.75 91 MET A C 1
ATOM 707 O O . MET A 1 91 ? 12.821 0.175 -9.505 1.00 94.75 91 MET A O 1
ATOM 711 N N . CYS A 1 92 ? 13.136 2.005 -8.229 1.00 95.25 92 CYS A N 1
ATOM 712 C CA . CYS A 1 92 ? 14.572 2.117 -8.486 1.00 95.25 92 CYS A CA 1
ATOM 713 C C . CYS A 1 92 ? 15.360 0.919 -7.932 1.00 95.25 92 CYS A C 1
ATOM 715 O O . CYS A 1 92 ? 16.169 0.341 -8.653 1.00 95.25 92 CYS A O 1
ATOM 717 N N . GLU A 1 93 ? 15.092 0.499 -6.691 1.00 96.75 93 GLU A N 1
ATOM 718 C CA . GLU A 1 93 ? 15.762 -0.644 -6.045 1.00 96.75 93 GLU A CA 1
ATOM 719 C C . GLU A 1 93 ? 15.566 -1.961 -6.810 1.00 96.75 93 GLU A C 1
ATOM 721 O O . GLU A 1 93 ? 16.475 -2.783 -6.877 1.00 96.75 93 GLU A O 1
ATOM 726 N N . ASN A 1 94 ? 14.385 -2.166 -7.399 1.00 94.00 94 ASN A N 1
ATOM 727 C CA . ASN A 1 94 ? 14.036 -3.413 -8.085 1.00 94.00 94 ASN A CA 1
ATOM 728 C C . ASN A 1 94 ? 14.160 -3.332 -9.613 1.00 94.00 94 ASN A C 1
ATOM 730 O O . ASN A 1 94 ? 13.765 -4.279 -10.301 1.00 94.00 94 ASN A O 1
ATOM 734 N N . ILE A 1 95 ? 14.669 -2.211 -10.143 1.00 95.38 95 ILE A N 1
ATOM 735 C CA . ILE A 1 95 ? 14.777 -1.935 -11.583 1.00 95.38 95 ILE A CA 1
ATOM 736 C C . ILE A 1 95 ? 13.429 -2.231 -12.268 1.00 95.38 95 ILE A C 1
ATOM 738 O O . ILE A 1 95 ? 13.303 -3.077 -13.157 1.00 95.38 95 ILE A O 1
ATOM 742 N N . ARG A 1 96 ? 12.364 -1.602 -11.761 1.00 93.38 96 ARG A N 1
ATOM 743 C CA . ARG A 1 96 ? 10.996 -1.740 -12.276 1.00 93.38 96 ARG A CA 1
ATOM 744 C C . ARG A 1 96 ? 10.554 -0.441 -12.949 1.00 93.38 96 ARG A C 1
ATOM 746 O O . ARG A 1 96 ? 10.852 0.633 -12.430 1.00 93.38 96 ARG A O 1
ATOM 753 N N . PRO A 1 97 ? 9.836 -0.508 -14.084 1.00 95.44 97 PRO A N 1
ATOM 754 C CA . PRO A 1 97 ? 9.291 0.690 -14.702 1.00 95.44 97 PRO A CA 1
ATOM 755 C C . PRO A 1 97 ? 8.143 1.250 -13.854 1.00 95.44 97 PRO A C 1
ATOM 757 O O . PRO A 1 97 ? 7.351 0.500 -13.281 1.00 95.44 97 PRO A O 1
ATOM 760 N N . PHE A 1 98 ? 8.012 2.577 -13.818 1.00 93.06 98 PHE A N 1
ATOM 761 C CA . PHE A 1 98 ? 6.959 3.259 -13.055 1.00 93.06 98 PHE A CA 1
ATOM 762 C C . PHE A 1 98 ? 5.538 2.912 -13.531 1.00 93.06 98 PHE A C 1
ATOM 764 O O . PHE A 1 98 ? 4.596 2.989 -12.743 1.00 93.06 98 PHE A O 1
ATOM 771 N N . SER A 1 99 ? 5.393 2.436 -14.773 1.00 94.69 99 SER A N 1
ATOM 772 C CA . SER A 1 99 ? 4.126 1.953 -15.335 1.00 94.69 99 SER A CA 1
ATOM 773 C C . SER A 1 99 ? 3.498 0.803 -14.536 1.00 94.69 99 SER A C 1
ATOM 775 O O . SER A 1 99 ? 2.292 0.602 -14.614 1.00 94.69 99 SER A O 1
ATOM 777 N N . VAL A 1 100 ? 4.272 0.062 -13.731 1.00 94.00 100 VAL A N 1
ATOM 778 C CA . VAL A 1 100 ? 3.741 -1.007 -12.861 1.00 94.00 100 VAL A CA 1
ATOM 779 C C . VAL A 1 100 ? 2.708 -0.471 -11.864 1.00 94.00 100 VAL A C 1
ATOM 781 O O . VAL A 1 100 ? 1.734 -1.151 -11.569 1.00 94.00 100 VAL A O 1
ATOM 784 N N . ILE A 1 101 ? 2.879 0.755 -11.364 1.00 91.25 101 ILE A N 1
ATOM 785 C CA . ILE A 1 101 ? 1.940 1.367 -10.406 1.00 91.25 101 ILE A CA 1
ATOM 786 C C . ILE A 1 101 ? 0.636 1.779 -11.108 1.00 91.25 101 ILE A C 1
ATOM 788 O O . ILE A 1 101 ? -0.427 1.876 -10.490 1.00 91.25 101 ILE A O 1
ATOM 792 N N . GLU A 1 102 ? 0.709 2.026 -12.414 1.00 92.75 102 GLU A N 1
ATOM 793 C CA . GLU A 1 102 ? -0.443 2.363 -13.241 1.00 92.75 102 GLU A CA 1
ATOM 794 C C . GLU A 1 102 ? -1.235 1.128 -13.668 1.00 92.75 102 GLU A C 1
ATOM 796 O O . GLU A 1 102 ? -2.426 1.262 -13.954 1.00 92.75 102 GLU A O 1
ATOM 801 N N . ASP A 1 103 ? -0.614 -0.054 -13.630 1.00 95.00 103 ASP A N 1
ATOM 802 C CA . ASP A 1 103 ? -1.211 -1.311 -14.056 1.00 95.00 103 ASP A CA 1
ATOM 803 C C . ASP A 1 103 ? -2.513 -1.643 -13.307 1.00 95.00 103 ASP A C 1
ATOM 805 O O . ASP A 1 103 ? -2.625 -1.561 -12.079 1.00 95.00 103 ASP A O 1
ATOM 809 N N . SER A 1 104 ? -3.518 -2.058 -14.076 1.00 94.50 104 SER A N 1
ATOM 810 C CA . SER A 1 104 ? -4.851 -2.372 -13.557 1.00 94.50 104 SER A CA 1
ATOM 811 C C . SER A 1 104 ? -4.863 -3.608 -12.649 1.00 94.50 104 SER A C 1
ATOM 813 O O . SER A 1 104 ? -5.590 -3.631 -11.648 1.00 94.50 104 SER A O 1
ATOM 815 N N . GLY A 1 105 ? -4.030 -4.611 -12.945 1.00 94.94 105 GLY A N 1
ATOM 816 C CA . GLY A 1 105 ? -3.878 -5.806 -12.122 1.00 94.94 105 GLY A CA 1
ATOM 817 C C . GLY A 1 105 ? -3.253 -5.460 -10.775 1.00 94.94 105 GLY A C 1
ATOM 818 O O . GLY A 1 105 ? -3.811 -5.793 -9.727 1.00 94.94 105 GLY A O 1
ATOM 819 N N . PHE A 1 106 ? -2.161 -4.693 -10.795 1.00 93.56 106 PHE A N 1
ATOM 820 C CA . PHE A 1 106 ? -1.523 -4.185 -9.582 1.00 93.56 106 PHE A CA 1
ATOM 821 C C . PHE A 1 106 ? -2.491 -3.368 -8.712 1.00 93.56 106 PHE A C 1
ATOM 823 O O . PHE A 1 106 ? -2.614 -3.634 -7.515 1.00 93.56 106 PHE A O 1
ATOM 830 N N . ARG A 1 107 ? -3.239 -2.422 -9.299 1.00 95.25 107 ARG A N 1
ATOM 831 C CA . ARG A 1 107 ? -4.237 -1.610 -8.574 1.00 95.25 107 ARG A CA 1
ATOM 832 C C . ARG A 1 107 ? -5.334 -2.459 -7.932 1.00 95.25 107 ARG A C 1
ATOM 834 O O . ARG A 1 107 ? -5.752 -2.163 -6.813 1.00 95.25 107 ARG A O 1
ATOM 841 N N . THR A 1 108 ? -5.777 -3.516 -8.610 1.00 96.25 108 THR A N 1
ATOM 842 C CA . THR A 1 108 ? -6.790 -4.443 -8.084 1.00 96.25 108 THR A CA 1
ATOM 843 C C . THR A 1 108 ? -6.270 -5.185 -6.854 1.00 96.25 108 THR A C 1
ATOM 845 O O . THR A 1 108 ? -6.945 -5.215 -5.825 1.00 96.25 108 THR A O 1
ATOM 848 N N . ILE A 1 109 ? -5.042 -5.709 -6.922 1.00 94.38 109 ILE A N 1
ATOM 849 C CA . ILE A 1 109 ? -4.390 -6.385 -5.791 1.00 94.38 109 ILE A CA 1
ATOM 850 C C . ILE A 1 109 ? -4.177 -5.407 -4.629 1.00 94.38 109 ILE A C 1
ATOM 852 O O . ILE A 1 109 ? -4.540 -5.711 -3.495 1.00 94.38 109 ILE A O 1
ATOM 856 N N . ALA A 1 110 ? -3.650 -4.209 -4.899 1.00 94.62 110 ALA A N 1
ATOM 857 C CA . ALA A 1 110 ? -3.419 -3.187 -3.879 1.00 94.62 110 ALA A CA 1
ATOM 858 C C . ALA A 1 110 ? -4.718 -2.783 -3.161 1.00 94.62 110 ALA A C 1
ATOM 860 O O . ALA A 1 110 ? -4.741 -2.645 -1.937 1.00 94.62 110 ALA A O 1
ATOM 861 N N . GLN A 1 111 ? -5.822 -2.646 -3.900 1.00 95.12 111 GLN A N 1
ATOM 862 C CA . GLN A 1 111 ? -7.121 -2.338 -3.312 1.00 95.12 111 GLN A CA 1
ATOM 863 C C . GLN A 1 111 ? -7.629 -3.463 -2.401 1.00 95.12 111 GLN A C 1
ATOM 865 O O . GLN A 1 111 ? -8.243 -3.171 -1.370 1.00 95.12 111 GLN A O 1
ATOM 870 N N . GLU A 1 112 ? -7.366 -4.724 -2.747 1.00 95.56 112 GLU A N 1
ATOM 871 C CA . GLU A 1 112 ? -7.716 -5.869 -1.906 1.00 95.56 112 GLU A CA 1
ATOM 872 C C . GLU A 1 112 ? -6.857 -5.927 -0.635 1.00 95.56 112 GLU A C 1
ATOM 874 O O . GLU A 1 112 ? -7.395 -6.114 0.455 1.00 95.56 112 GLU A O 1
ATOM 879 N N . LEU A 1 113 ? -5.553 -5.637 -0.727 1.00 94.31 113 LEU A N 1
ATOM 880 C CA . LEU A 1 113 ? -4.678 -5.504 0.447 1.00 94.31 113 LEU A CA 1
ATOM 881 C C . LEU A 1 113 ? -5.183 -4.423 1.416 1.00 94.31 113 LEU A C 1
ATOM 883 O O . LEU A 1 113 ? -5.226 -4.644 2.626 1.00 94.31 113 LEU A O 1
ATOM 887 N N . ILE A 1 114 ? -5.642 -3.279 0.897 1.00 93.69 114 ILE A N 1
ATOM 888 C CA . ILE A 1 114 ? -6.242 -2.212 1.714 1.00 93.69 114 ILE A CA 1
ATOM 889 C C . ILE A 1 114 ? -7.532 -2.693 2.393 1.00 93.69 114 ILE A C 1
ATOM 891 O O . ILE A 1 114 ? -7.766 -2.374 3.559 1.00 93.69 114 ILE A O 1
ATOM 895 N N . ARG A 1 115 ? -8.375 -3.473 1.703 1.00 93.88 115 ARG A N 1
ATOM 896 C CA . ARG A 1 115 ? -9.599 -4.043 2.298 1.00 93.88 115 ARG A CA 1
ATOM 897 C C . ARG A 1 115 ? -9.278 -5.035 3.411 1.00 93.88 115 ARG A C 1
ATOM 899 O O . ARG A 1 115 ? -9.932 -4.991 4.452 1.00 93.88 115 ARG A O 1
ATOM 906 N N . ILE A 1 116 ? -8.272 -5.887 3.219 1.00 92.94 116 ILE A N 1
ATOM 907 C CA . ILE A 1 116 ? -7.777 -6.804 4.254 1.00 92.94 116 ILE A CA 1
ATOM 908 C C . ILE A 1 116 ? -7.293 -5.998 5.461 1.00 92.94 116 ILE A C 1
ATOM 910 O O . ILE A 1 116 ? -7.740 -6.263 6.575 1.00 92.94 116 ILE A O 1
ATOM 914 N N . GLY A 1 117 ? -6.480 -4.9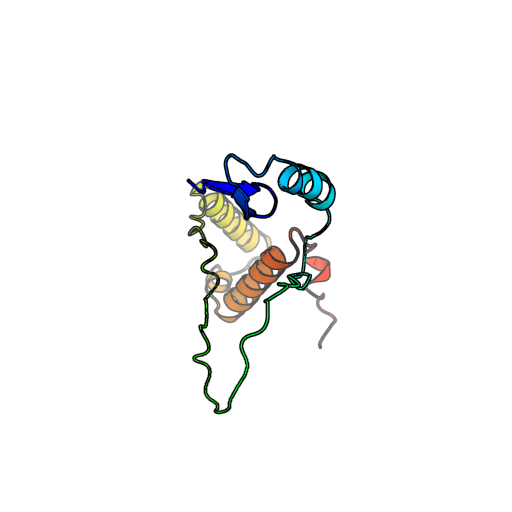60 5.240 1.00 91.88 117 GLY A N 1
ATOM 915 C CA . GLY A 1 117 ? -6.013 -4.072 6.306 1.00 91.88 117 GLY A CA 1
ATOM 916 C C . GLY A 1 117 ? -7.152 -3.348 7.034 1.00 91.88 117 GLY A C 1
ATOM 917 O O . GLY A 1 117 ? -7.144 -3.222 8.254 1.00 91.88 117 GLY A O 1
ATOM 918 N N . HIS A 1 118 ? -8.196 -2.935 6.314 1.00 90.69 118 HIS A N 1
ATOM 919 C CA . HIS A 1 118 ? -9.388 -2.344 6.922 1.00 90.69 118 HIS A CA 1
ATOM 920 C C . HIS A 1 118 ? -10.177 -3.350 7.775 1.00 90.69 118 HIS A C 1
ATOM 922 O O . HIS A 1 118 ? -10.708 -2.987 8.822 1.00 90.69 118 HIS A O 1
ATOM 928 N N . LYS A 1 119 ? -10.264 -4.611 7.334 1.00 93.19 119 LYS A N 1
ATOM 929 C CA . LYS A 1 119 ? -11.040 -5.664 8.003 1.00 93.19 119 LYS A CA 1
ATOM 930 C C . LYS A 1 119 ? -10.323 -6.264 9.215 1.00 93.19 119 LYS A C 1
ATOM 932 O O . LYS A 1 119 ? -10.983 -6.581 10.201 1.00 93.19 119 LYS A O 1
ATOM 937 N N . TYR A 1 120 ? -9.007 -6.444 9.132 1.00 92.69 120 TYR A N 1
ATOM 938 C CA . TYR A 1 120 ? -8.211 -7.178 10.123 1.00 92.69 120 TYR A CA 1
ATOM 939 C C . TYR A 1 120 ? -7.180 -6.309 10.862 1.00 92.69 120 TYR A C 1
ATOM 941 O O . TYR A 1 120 ? -6.583 -6.774 11.828 1.00 92.69 120 TYR A O 1
ATOM 949 N N . GLY A 1 121 ? -6.992 -5.048 10.463 1.00 91.69 121 GLY A N 1
ATOM 950 C CA . GLY A 1 121 ? -5.985 -4.154 11.033 1.00 91.69 121 GLY A CA 1
ATOM 951 C C . GLY A 1 121 ? -4.606 -4.346 10.399 1.00 91.69 121 GLY A C 1
ATOM 952 O O . GLY A 1 121 ? -4.484 -4.597 9.202 1.00 91.69 121 GLY A O 1
ATOM 953 N N . VAL A 1 122 ? -3.547 -4.196 11.194 1.00 90.75 122 VAL A N 1
ATOM 954 C CA . VAL A 1 122 ? -2.171 -4.402 10.721 1.00 90.75 122 VAL A CA 1
ATOM 955 C C . VAL A 1 122 ? -1.921 -5.902 10.567 1.00 90.75 122 VAL A C 1
ATOM 957 O O . VAL A 1 122 ? -1.935 -6.636 11.551 1.00 90.75 122 VAL A O 1
ATOM 960 N N . VAL A 1 123 ? -1.695 -6.345 9.331 1.00 91.50 123 VAL A N 1
ATOM 961 C CA . VAL A 1 123 ? -1.429 -7.745 8.969 1.00 91.50 123 VAL A CA 1
ATOM 962 C C . VAL A 1 123 ? -0.048 -7.833 8.326 1.00 91.50 123 VAL A C 1
ATOM 964 O O . VAL A 1 123 ? 0.351 -6.920 7.600 1.00 91.50 123 VAL A O 1
ATOM 967 N N . ASN A 1 124 ? 0.687 -8.917 8.582 1.00 89.38 124 ASN A N 1
ATOM 968 C CA . ASN A 1 124 ? 1.948 -9.166 7.895 1.00 89.38 124 ASN A CA 1
ATOM 969 C C . ASN A 1 124 ? 1.679 -9.496 6.416 1.00 89.38 124 ASN A C 1
ATOM 971 O O . ASN A 1 124 ? 0.882 -10.377 6.098 1.00 89.38 124 ASN A O 1
ATOM 975 N N . VAL A 1 125 ? 2.337 -8.775 5.507 1.00 88.00 125 VAL A N 1
ATOM 976 C CA . VAL A 1 125 ? 2.148 -8.937 4.059 1.00 88.00 125 VAL A CA 1
ATOM 977 C C . VAL A 1 125 ? 2.564 -10.333 3.591 1.00 88.00 125 VAL A C 1
ATOM 979 O O . VAL A 1 125 ? 1.919 -10.861 2.688 1.00 88.00 125 VAL A O 1
ATOM 982 N N . ASP A 1 126 ? 3.558 -10.955 4.229 1.00 88.75 126 ASP A N 1
ATOM 983 C CA . ASP A 1 126 ? 4.033 -12.300 3.869 1.00 88.75 126 ASP A CA 1
ATOM 984 C C . ASP A 1 126 ? 3.006 -13.405 4.184 1.00 88.75 126 ASP A C 1
ATOM 986 O O . ASP A 1 126 ? 3.014 -14.460 3.551 1.00 88.75 126 ASP A O 1
ATOM 990 N N . ASP A 1 127 ? 2.069 -13.152 5.106 1.00 87.56 127 ASP A N 1
ATOM 991 C CA . ASP A 1 127 ? 0.962 -14.074 5.396 1.00 87.56 127 ASP A CA 1
ATOM 992 C C . ASP A 1 127 ? -0.142 -13.995 4.324 1.00 87.56 127 ASP A C 1
ATOM 994 O O . ASP A 1 127 ? -0.943 -14.920 4.163 1.00 87.56 127 ASP A O 1
ATOM 998 N N . VAL A 1 128 ? -0.199 -12.879 3.588 1.00 88.81 128 VAL A N 1
ATOM 999 C CA . VAL A 1 128 ? -1.217 -12.601 2.565 1.00 88.81 128 VAL A CA 1
ATOM 1000 C C . VAL A 1 128 ? -0.695 -12.930 1.168 1.00 88.81 128 VAL A C 1
ATOM 1002 O O . VAL A 1 128 ? -1.358 -13.627 0.397 1.00 88.81 128 VAL A O 1
ATOM 1005 N N . LEU A 1 129 ? 0.488 -12.423 0.826 1.00 88.62 129 LEU A N 1
ATOM 1006 C CA . LEU A 1 129 ? 1.126 -12.633 -0.465 1.00 88.62 129 LEU A CA 1
ATOM 1007 C C . LEU A 1 129 ? 1.961 -13.907 -0.413 1.00 88.62 129 LEU A C 1
ATOM 1009 O O . LEU A 1 129 ? 3.020 -13.963 0.203 1.00 88.62 129 LEU A O 1
ATOM 1013 N N . ARG A 1 130 ? 1.494 -14.944 -1.107 1.00 79.88 130 ARG A N 1
ATOM 1014 C CA . ARG A 1 130 ? 2.246 -16.194 -1.213 1.00 79.88 130 ARG A CA 1
ATOM 1015 C C . ARG A 1 130 ? 3.467 -16.006 -2.112 1.00 79.88 130 ARG A C 1
ATOM 1017 O O . ARG A 1 130 ? 3.411 -15.320 -3.131 1.00 79.88 130 ARG A O 1
ATOM 1024 N N . GLY A 1 131 ? 4.571 -16.639 -1.723 1.00 74.31 131 GLY A N 1
ATOM 1025 C CA . GLY A 1 131 ? 5.825 -16.590 -2.466 1.00 74.31 131 GLY A CA 1
ATOM 1026 C C . GLY A 1 131 ? 5.744 -17.221 -3.861 1.00 74.31 131 GLY A C 1
ATOM 1027 O O . GLY A 1 131 ? 4.774 -17.877 -4.235 1.00 74.31 131 G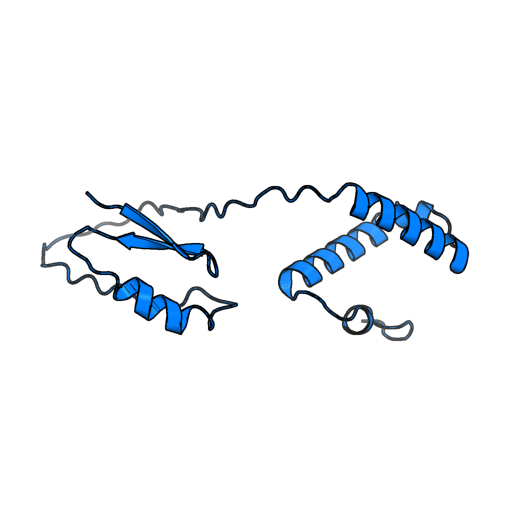LY A O 1
ATOM 1028 N N . ARG A 1 132 ? 6.838 -17.068 -4.618 1.00 69.31 132 ARG A N 1
ATOM 1029 C CA . ARG A 1 132 ? 6.998 -17.458 -6.036 1.00 69.31 132 ARG A CA 1
ATOM 1030 C C . ARG A 1 132 ? 6.632 -18.918 -6.370 1.00 69.31 132 ARG A C 1
ATOM 1032 O O . ARG A 1 132 ? 6.448 -19.234 -7.538 1.00 69.31 132 ARG A O 1
ATOM 1039 N N . HIS A 1 133 ? 6.549 -19.802 -5.380 1.00 68.81 133 HIS A N 1
ATOM 1040 C CA . HIS A 1 133 ? 6.376 -21.245 -5.575 1.00 68.81 133 HIS A CA 1
ATOM 1041 C C . HIS A 1 133 ? 4.959 -21.756 -5.313 1.00 68.81 133 HIS A C 1
ATOM 1043 O O . HIS A 1 133 ? 4.728 -22.956 -5.420 1.00 68.81 133 HIS A O 1
ATOM 1049 N N . THR A 1 134 ? 4.012 -20.878 -4.989 1.00 54.38 134 THR A N 1
ATOM 1050 C CA . THR A 1 134 ? 2.661 -21.305 -4.623 1.00 54.38 134 THR A CA 1
ATOM 1051 C C . THR A 1 134 ? 1.663 -20.827 -5.669 1.00 54.38 134 THR A C 1
ATOM 1053 O O . THR A 1 134 ? 1.073 -19.758 -5.538 1.00 54.38 134 THR A O 1
ATOM 1056 N N . THR A 1 135 ? 1.478 -21.613 -6.729 1.00 48.84 135 THR A N 1
ATOM 1057 C CA . THR A 1 135 ? 0.291 -21.499 -7.587 1.00 48.84 135 THR A CA 1
ATOM 1058 C C . THR A 1 135 ? -0.918 -22.048 -6.832 1.00 48.84 135 THR A C 1
ATOM 1060 O O . THR A 1 135 ? -0.808 -23.086 -6.175 1.00 48.84 135 THR A O 1
ATOM 1063 N N . ALA A 1 136 ? -2.031 -21.312 -6.878 1.00 51.00 136 ALA A N 1
ATOM 1064 C CA . ALA A 1 136 ? -3.340 -21.800 -6.447 1.00 51.00 136 ALA A CA 1
ATOM 1065 C C . ALA A 1 136 ? -3.806 -22.973 -7.319 1.00 51.00 136 ALA A C 1
ATOM 1067 O O . ALA A 1 136 ? -3.421 -22.995 -8.512 1.00 51.00 136 ALA A O 1
#

pLDDT: mean 73.19, std 22.04, range [31.44, 96.75]

Sequence (136 aa):
MFGYVSCFKCFQTFIYSSKSGTTRLKEHEIKCFKNNSSPSSSSISVSSEVINQSDTLLSAQSTLAQHGFKMPVKLSEKDIEDMKKLSAQRMCENIRPFSVIEDSGFRTIAQELIRIGHKYGVVNVDDVLRGRHTTA